Protein AF-A0A1M2VGZ8-F1 (afdb_monomer)

Structure (mmCIF, N/CA/C/O backbone):
data_AF-A0A1M2VGZ8-F1
#
_entry.id   AF-A0A1M2VGZ8-F1
#
loop_
_atom_site.group_PDB
_atom_site.id
_atom_site.type_symbol
_atom_site.label_atom_id
_atom_site.l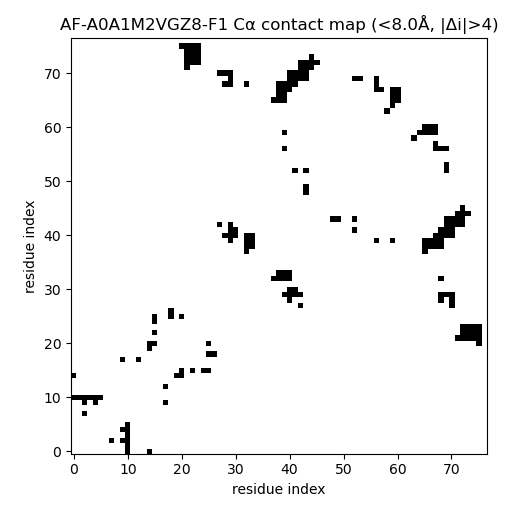abel_alt_id
_atom_site.label_comp_id
_atom_site.label_asym_id
_atom_site.label_entity_id
_atom_site.label_seq_id
_atom_site.pdbx_PDB_ins_code
_atom_site.Cartn_x
_atom_site.Cartn_y
_atom_site.Cartn_z
_atom_site.occupancy
_atom_site.B_iso_or_e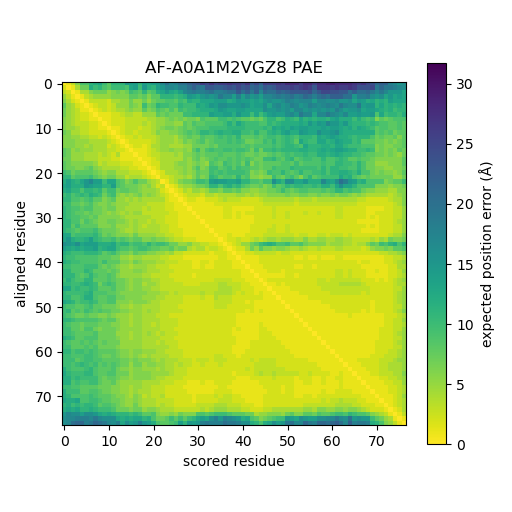quiv
_atom_site.auth_seq_id
_atom_site.auth_comp_id
_atom_site.auth_asym_id
_atom_site.auth_atom_id
_atom_site.pdbx_PDB_model_num
ATOM 1 N N . MET A 1 1 ? 17.490 7.397 -14.098 1.00 54.44 1 MET A N 1
ATOM 2 C CA . MET A 1 1 ? 17.599 7.723 -12.659 1.00 54.44 1 MET A CA 1
ATOM 3 C C . MET A 1 1 ? 19.039 8.150 -12.398 1.00 54.44 1 MET A C 1
ATOM 5 O O . MET A 1 1 ? 19.926 7.361 -12.685 1.00 54.44 1 MET A O 1
ATOM 9 N N . MET A 1 2 ? 19.309 9.390 -11.969 1.00 56.88 2 MET A N 1
ATOM 10 C CA . MET A 1 2 ? 20.677 9.750 -11.559 1.00 56.88 2 MET A CA 1
ATOM 11 C C . MET A 1 2 ? 20.929 9.145 -10.179 1.00 56.88 2 MET A C 1
ATOM 13 O O . MET A 1 2 ? 20.331 9.587 -9.202 1.00 56.88 2 MET A O 1
ATOM 17 N N . GLY A 1 3 ? 21.769 8.112 -10.109 1.00 63.22 3 GLY A N 1
ATOM 18 C CA . GLY A 1 3 ? 22.206 7.552 -8.833 1.00 63.22 3 GLY A CA 1
ATOM 19 C C . GLY A 1 3 ? 22.957 8.594 -7.997 1.00 63.22 3 GLY A C 1
ATOM 20 O O . GLY A 1 3 ? 23.612 9.481 -8.546 1.00 63.22 3 GLY A O 1
ATOM 21 N N . VAL A 1 4 ? 22.886 8.465 -6.666 1.00 78.81 4 VAL A N 1
ATOM 22 C CA . VAL A 1 4 ? 23.604 9.335 -5.707 1.00 78.81 4 VAL A CA 1
ATOM 23 C C . VAL A 1 4 ? 25.108 9.381 -6.022 1.00 78.81 4 VAL A C 1
ATOM 25 O O . VAL A 1 4 ? 25.739 10.431 -5.923 1.00 78.81 4 VAL A O 1
ATOM 28 N N . TYR A 1 5 ? 25.656 8.258 -6.499 1.00 84.62 5 TYR A N 1
ATOM 29 C CA . TYR A 1 5 ? 27.004 8.139 -7.050 1.00 84.62 5 TYR A CA 1
ATOM 30 C C . TYR A 1 5 ? 26.925 7.926 -8.560 1.00 84.62 5 TYR A C 1
ATOM 32 O O . TYR A 1 5 ? 26.509 6.859 -9.009 1.00 84.62 5 TYR A O 1
ATOM 40 N N . ARG A 1 6 ? 27.344 8.922 -9.349 1.00 79.31 6 ARG A N 1
ATOM 41 C CA . ARG A 1 6 ? 27.220 8.878 -10.820 1.00 79.31 6 ARG A CA 1
ATOM 42 C C . ARG A 1 6 ? 27.975 7.716 -11.472 1.00 79.31 6 ARG A C 1
ATOM 44 O O . ARG A 1 6 ? 27.511 7.192 -12.475 1.00 79.31 6 ARG A O 1
ATOM 51 N N . GLU A 1 7 ? 29.096 7.300 -10.894 1.00 87.00 7 GLU A N 1
ATOM 52 C CA . GLU A 1 7 ? 29.948 6.216 -11.415 1.00 87.00 7 GLU A CA 1
ATOM 53 C C . GLU A 1 7 ? 29.918 4.956 -10.529 1.00 87.00 7 GLU A C 1
ATOM 55 O O . GLU A 1 7 ? 30.717 4.042 -10.706 1.00 87.00 7 GLU A O 1
ATOM 60 N N . GLY A 1 8 ? 29.015 4.895 -9.543 1.00 84.56 8 GLY A N 1
ATOM 61 C CA . GLY A 1 8 ? 28.876 3.720 -8.677 1.00 84.56 8 GLY A CA 1
ATOM 62 C C . GLY A 1 8 ? 28.126 2.573 -9.362 1.00 84.56 8 GLY A C 1
ATOM 63 O O . GLY A 1 8 ? 27.384 2.795 -10.308 1.00 84.56 8 GLY A O 1
ATOM 64 N N . LEU A 1 9 ? 28.228 1.349 -8.832 1.00 83.25 9 LEU A N 1
ATOM 65 C CA . LEU A 1 9 ? 27.539 0.167 -9.389 1.00 83.25 9 LEU A CA 1
ATOM 66 C C . LEU A 1 9 ? 26.017 0.349 -9.543 1.00 83.25 9 LEU A C 1
ATOM 68 O O . LEU A 1 9 ? 25.410 -0.214 -10.446 1.00 83.25 9 LEU A O 1
ATOM 72 N N . GLY A 1 10 ? 25.394 1.156 -8.680 1.00 81.00 10 GLY A N 1
ATOM 73 C CA . GLY A 1 10 ? 23.968 1.469 -8.772 1.00 81.00 10 GLY A CA 1
ATOM 74 C C . GLY A 1 10 ? 23.597 2.432 -9.906 1.00 81.00 10 GLY A C 1
ATOM 75 O O . GLY A 1 10 ? 22.414 2.561 -10.199 1.00 81.00 10 GLY A O 1
ATOM 76 N N . SER A 1 11 ? 24.557 3.112 -10.547 1.00 83.75 11 SER A N 1
ATOM 77 C CA . SER A 1 11 ? 24.265 4.040 -11.651 1.00 83.75 11 SER A CA 1
ATOM 78 C C . SER A 1 11 ? 23.936 3.330 -12.963 1.00 83.75 11 SER A C 1
ATOM 80 O O . SER A 1 11 ? 23.285 3.919 -13.824 1.00 83.75 11 SER A O 1
ATOM 82 N N . THR A 1 12 ? 24.347 2.067 -13.101 1.00 84.75 12 THR A N 1
ATOM 83 C CA . THR A 1 12 ? 24.071 1.219 -14.269 1.00 84.75 12 THR A CA 1
ATOM 84 C C . THR A 1 12 ? 22.913 0.248 -14.043 1.00 84.75 12 THR A C 1
ATOM 86 O O . THR A 1 12 ? 22.425 -0.347 -15.002 1.00 84.75 12 THR A O 1
ATOM 89 N N . ALA A 1 13 ? 22.460 0.085 -12.796 1.00 84.06 13 ALA A N 1
ATOM 90 C CA . ALA A 1 13 ? 21.373 -0.818 -12.444 1.00 84.06 13 ALA A CA 1
ATOM 91 C C . ALA A 1 13 ? 20.004 -0.231 -12.826 1.00 84.06 13 ALA A C 1
ATOM 93 O O . ALA A 1 13 ? 19.743 0.963 -12.656 1.00 84.06 13 ALA A O 1
ATOM 94 N N . SER A 1 14 ? 19.101 -1.080 -13.320 1.00 79.75 14 SER A N 1
ATOM 95 C CA . SER A 1 14 ? 17.722 -0.671 -13.589 1.00 79.75 14 SER A CA 1
ATOM 96 C C . SER A 1 14 ? 16.929 -0.504 -12.288 1.00 79.75 14 SER A C 1
ATOM 98 O O . SER A 1 14 ? 17.219 -1.137 -11.271 1.00 79.75 14 SER A O 1
ATOM 100 N N . GLY A 1 15 ? 15.869 0.311 -12.321 1.00 76.25 15 GLY A N 1
ATOM 101 C CA . GLY A 1 15 ? 14.957 0.445 -11.177 1.00 76.25 15 GLY A CA 1
ATOM 102 C C . GLY A 1 15 ? 14.323 -0.887 -10.754 1.00 76.25 15 GLY A C 1
ATOM 103 O O . GLY A 1 15 ? 14.046 -1.083 -9.575 1.00 76.25 15 GLY A O 1
ATOM 104 N N . GLN A 1 16 ? 14.168 -1.823 -11.696 1.00 76.69 16 GLN A N 1
ATOM 105 C CA . GLN A 1 16 ? 13.696 -3.182 -11.437 1.00 76.69 16 GLN A CA 1
ATOM 106 C C . GLN A 1 16 ? 14.745 -4.019 -10.693 1.00 76.69 16 GLN A C 1
ATOM 108 O O . GLN A 1 16 ? 14.419 -4.636 -9.687 1.00 76.69 16 GLN A O 1
ATOM 113 N N . GLN A 1 17 ? 16.017 -3.988 -11.113 1.00 79.88 17 GLN A N 1
ATOM 114 C CA . GLN A 1 17 ? 17.104 -4.671 -10.391 1.00 79.88 17 GLN A CA 1
ATOM 115 C C . GLN A 1 17 ? 17.276 -4.133 -8.970 1.00 79.88 17 GLN A C 1
ATOM 117 O O . GLN A 1 17 ? 17.589 -4.880 -8.048 1.00 79.88 17 GLN A O 1
ATOM 122 N N . LEU A 1 18 ? 17.053 -2.832 -8.792 1.00 79.56 18 LEU A N 1
ATOM 123 C CA . LEU A 1 18 ? 17.107 -2.178 -7.491 1.00 79.56 18 LEU A CA 1
ATOM 124 C C . LEU A 1 18 ? 15.813 -2.326 -6.687 1.00 79.56 18 LEU A C 1
ATOM 126 O O . LEU A 1 18 ? 15.790 -1.947 -5.521 1.00 79.56 18 LEU A O 1
ATOM 130 N N . THR A 1 19 ? 14.749 -2.882 -7.275 1.00 76.94 19 THR A N 1
ATOM 131 C CA . THR A 1 19 ? 13.448 -3.043 -6.612 1.00 76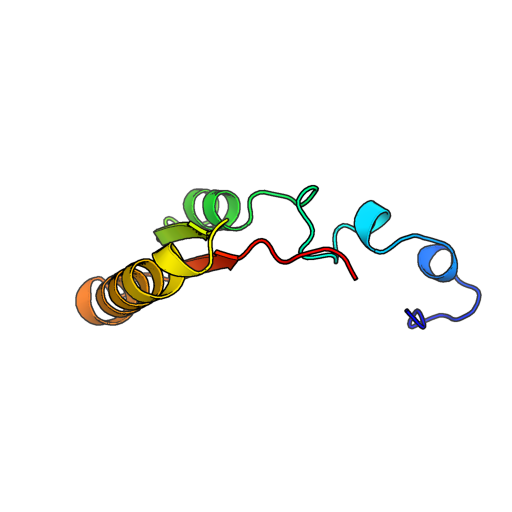.94 19 THR A CA 1
ATOM 132 C C . THR A 1 19 ? 12.887 -1.712 -6.079 1.00 76.94 19 THR A C 1
ATOM 134 O O . THR A 1 19 ? 12.287 -1.642 -5.012 1.00 76.94 19 THR A O 1
ATOM 137 N N . VAL A 1 20 ? 13.124 -0.624 -6.818 1.00 75.75 20 VAL A N 1
ATOM 138 C CA . VAL A 1 20 ? 12.643 0.737 -6.497 1.00 75.75 20 VAL A CA 1
ATOM 139 C C . VAL A 1 20 ? 11.548 1.211 -7.454 1.00 75.75 20 VAL A C 1
ATOM 141 O O . VAL A 1 20 ? 11.144 2.371 -7.419 1.00 75.75 20 VAL A O 1
ATOM 144 N N . GLY A 1 21 ? 11.112 0.338 -8.362 1.00 71.88 21 GLY A N 1
ATOM 145 C CA . GLY A 1 21 ? 9.993 0.590 -9.261 1.00 71.88 21 GLY A CA 1
ATOM 146 C C . GLY A 1 21 ? 8.656 0.183 -8.643 1.00 71.88 21 GLY A C 1
ATOM 147 O O . GLY A 1 21 ? 8.597 -0.683 -7.778 1.00 71.88 21 GLY A O 1
ATOM 148 N N . PHE A 1 22 ? 7.580 0.772 -9.157 1.00 71.94 22 PHE A N 1
ATOM 149 C CA . PHE A 1 22 ? 6.189 0.434 -8.824 1.00 71.94 22 PHE A CA 1
ATOM 150 C C . PHE A 1 22 ? 5.538 -0.476 -9.887 1.00 71.94 22 PHE A C 1
ATOM 152 O O . PHE A 1 22 ? 4.320 -0.475 -10.054 1.00 71.94 22 PHE A O 1
ATOM 159 N N . GLY A 1 23 ? 6.367 -1.154 -10.692 1.00 61.25 23 GLY A N 1
ATOM 160 C CA . GLY A 1 23 ? 5.923 -1.934 -11.850 1.00 61.25 23 GLY A CA 1
ATOM 161 C C . GLY A 1 23 ? 5.124 -3.182 -11.460 1.00 61.25 23 GLY A C 1
ATOM 162 O O . GLY A 1 23 ? 4.888 -3.424 -10.286 1.00 61.25 23 GLY A O 1
ATOM 163 N N . PRO A 1 24 ? 4.744 -4.044 -12.415 1.00 70.12 24 PRO A N 1
ATOM 164 C CA . PRO A 1 24 ? 4.166 -5.339 -12.057 1.00 70.12 24 PRO A CA 1
ATOM 165 C C . PRO A 1 24 ? 5.173 -6.222 -11.290 1.00 70.12 24 PRO A C 1
ATOM 167 O O . PRO A 1 24 ? 4.795 -6.887 -10.326 1.00 70.12 24 PRO A O 1
ATOM 170 N N . ASP A 1 25 ? 6.459 -6.162 -11.660 1.00 78.44 25 ASP A N 1
ATOM 171 C CA . ASP A 1 25 ? 7.548 -6.929 -11.041 1.00 78.44 25 ASP A CA 1
ATOM 172 C C . ASP A 1 25 ? 8.146 -6.183 -9.837 1.00 78.44 25 ASP A C 1
ATOM 174 O O . ASP A 1 25 ? 9.221 -5.580 -9.909 1.00 78.44 25 ASP A O 1
ATOM 178 N N . MET A 1 26 ? 7.420 -6.218 -8.722 1.00 78.81 26 MET A N 1
ATOM 179 C CA . MET A 1 26 ? 7.797 -5.625 -7.436 1.00 78.81 26 MET A CA 1
ATOM 180 C C . MET A 1 26 ? 7.388 -6.561 -6.282 1.00 78.81 26 MET A C 1
ATOM 182 O O . MET A 1 26 ? 6.435 -7.329 -6.438 1.00 78.81 26 MET A O 1
ATOM 186 N N . PRO A 1 27 ? 8.069 -6.517 -5.122 1.00 86.12 27 PRO A N 1
ATOM 187 C CA . PRO A 1 27 ? 7.649 -7.234 -3.929 1.00 86.12 27 PRO A CA 1
ATOM 188 C C . PRO A 1 27 ? 6.226 -6.857 -3.537 1.00 86.12 27 PRO A C 1
ATOM 190 O O . PRO A 1 27 ? 5.784 -5.730 -3.757 1.00 86.12 27 PRO A O 1
ATOM 193 N N . ASP A 1 28 ? 5.530 -7.789 -2.896 1.00 90.75 28 ASP A N 1
ATOM 194 C CA . ASP A 1 28 ? 4.233 -7.504 -2.297 1.00 90.75 28 ASP A CA 1
ATOM 195 C C . ASP A 1 28 ? 4.435 -6.725 -0.991 1.00 90.75 28 ASP A C 1
ATOM 197 O O . ASP A 1 28 ? 4.540 -7.291 0.103 1.00 90.75 28 ASP A O 1
ATOM 201 N N . TYR A 1 29 ? 4.538 -5.401 -1.110 1.00 91.25 29 TYR A N 1
ATOM 202 C CA . TYR A 1 29 ? 4.746 -4.525 0.040 1.00 91.25 29 TYR A CA 1
ATOM 203 C C . TYR A 1 29 ? 3.576 -4.585 1.020 1.00 91.25 29 TYR A C 1
ATOM 205 O O . TYR A 1 29 ? 3.773 -4.425 2.228 1.00 91.25 29 TYR A O 1
ATOM 213 N N . SER A 1 30 ? 2.371 -4.868 0.519 1.00 94.12 30 SER A N 1
ATOM 214 C CA . SER A 1 30 ? 1.184 -5.005 1.351 1.00 94.12 30 SER A CA 1
ATOM 215 C C . SER A 1 30 ? 1.299 -6.205 2.297 1.00 94.12 30 SER A C 1
ATOM 217 O O . SER A 1 30 ? 1.110 -6.052 3.505 1.00 94.12 30 SER A O 1
ATOM 219 N N . GLN A 1 31 ? 1.712 -7.371 1.795 1.00 95.69 31 GLN A N 1
ATOM 220 C CA . GLN A 1 31 ? 1.887 -8.575 2.611 1.00 95.69 31 GLN A CA 1
ATOM 221 C C . GLN A 1 31 ? 3.125 -8.504 3.501 1.00 95.69 31 GLN A C 1
ATOM 223 O O . GLN A 1 31 ? 3.094 -8.990 4.632 1.00 95.69 31 GLN A O 1
ATOM 228 N N . ILE A 1 32 ? 4.192 -7.838 3.050 1.00 94.88 32 ILE A N 1
ATOM 229 C CA . ILE A 1 32 ? 5.348 -7.549 3.908 1.00 94.88 32 ILE A CA 1
ATOM 230 C C . ILE A 1 32 ? 4.906 -6.741 5.136 1.00 94.88 32 ILE A C 1
ATOM 232 O O . ILE A 1 32 ? 5.280 -7.083 6.256 1.00 94.88 32 ILE A O 1
ATOM 236 N N . ALA A 1 33 ? 4.073 -5.712 4.961 1.00 94.94 33 ALA A N 1
ATOM 237 C CA . ALA A 1 33 ? 3.569 -4.908 6.074 1.00 94.94 33 ALA A CA 1
ATOM 238 C C . ALA A 1 33 ? 2.656 -5.709 7.020 1.00 94.94 33 ALA A C 1
ATOM 240 O O . ALA A 1 33 ? 2.760 -5.576 8.245 1.00 94.94 33 ALA A O 1
ATOM 241 N N . VAL A 1 34 ? 1.794 -6.570 6.466 1.00 96.69 34 VAL A N 1
ATOM 242 C CA . VAL A 1 34 ? 0.957 -7.496 7.248 1.00 96.69 34 VAL A CA 1
ATOM 243 C C . VAL A 1 34 ? 1.838 -8.413 8.103 1.00 96.69 34 VAL A C 1
ATOM 245 O O . VAL A 1 34 ? 1.605 -8.538 9.306 1.00 96.69 34 VAL A O 1
ATOM 248 N N . ALA A 1 35 ? 2.887 -8.995 7.520 1.00 96.81 35 ALA A N 1
ATOM 249 C CA . ALA A 1 35 ? 3.789 -9.918 8.206 1.00 96.81 35 ALA A CA 1
ATOM 250 C C . ALA A 1 35 ? 4.712 -9.235 9.233 1.00 96.81 35 ALA A C 1
ATOM 252 O O . ALA A 1 35 ? 5.001 -9.818 10.276 1.00 96.81 35 ALA A O 1
ATOM 253 N N . ALA A 1 36 ? 5.173 -8.009 8.966 1.00 93.00 36 ALA A N 1
ATOM 254 C CA . ALA A 1 36 ? 6.157 -7.316 9.802 1.00 93.00 36 ALA A CA 1
ATOM 255 C C . ALA A 1 36 ? 5.588 -6.783 11.128 1.00 93.00 36 ALA A C 1
ATOM 257 O O . ALA A 1 36 ? 6.334 -6.602 12.089 1.00 93.00 36 ALA A O 1
ATOM 258 N N . GLY A 1 37 ? 4.283 -6.509 11.193 1.00 87.38 37 GLY A N 1
ATOM 259 C CA . GLY A 1 37 ? 3.688 -5.888 12.380 1.00 87.38 37 GLY A CA 1
ATOM 260 C C . GLY A 1 37 ? 2.168 -5.944 12.458 1.00 87.38 37 GLY A C 1
ATOM 261 O O . GLY A 1 37 ? 1.577 -5.162 13.198 1.00 87.38 37 GLY A O 1
ATOM 262 N N . GLY A 1 38 ? 1.518 -6.819 11.684 1.00 90.38 38 GLY A N 1
ATOM 263 C CA . GLY A 1 38 ? 0.059 -6.936 11.679 1.00 90.38 38 GLY A CA 1
ATOM 264 C C . GLY A 1 38 ? -0.650 -5.716 11.090 1.00 90.38 38 GLY A C 1
ATOM 265 O O . GLY A 1 38 ? -1.804 -5.446 11.447 1.00 90.38 38 GLY A O 1
ATOM 266 N N . ALA A 1 39 ? 0.016 -4.963 10.207 1.00 96.62 39 ALA A N 1
ATOM 267 C CA . ALA A 1 39 ? -0.636 -3.904 9.446 1.00 96.62 39 ALA A CA 1
ATOM 268 C C . ALA A 1 39 ? -1.781 -4.485 8.603 1.00 96.62 39 ALA A C 1
ATOM 270 O O . ALA A 1 39 ? -1.828 -5.682 8.320 1.00 96.62 39 ALA A O 1
ATOM 271 N N . TRP A 1 40 ? -2.722 -3.640 8.206 1.00 97.88 40 TRP A N 1
ATOM 272 C CA . TRP A 1 40 ? -3.622 -3.979 7.112 1.00 97.88 40 TRP A CA 1
ATOM 273 C C . TRP A 1 40 ? -2.909 -3.670 5.796 1.00 97.88 40 TRP A C 1
ATOM 275 O O . TRP A 1 40 ? -2.274 -2.624 5.664 1.00 97.88 40 TRP A O 1
ATOM 285 N N . GLY A 1 41 ? -2.980 -4.587 4.841 1.00 97.12 41 GLY A N 1
ATOM 286 C CA . GLY A 1 41 ? -2.308 -4.459 3.556 1.00 97.12 41 GLY A CA 1
ATOM 287 C C . GLY A 1 41 ? -3.249 -4.847 2.431 1.00 97.12 41 GLY A C 1
ATOM 288 O O . GLY A 1 41 ? -3.899 -5.891 2.514 1.00 97.12 41 GLY A O 1
ATOM 289 N N . ARG A 1 42 ? -3.309 -4.028 1.378 1.00 97.25 42 ARG A N 1
ATOM 290 C CA . ARG A 1 42 ? -4.032 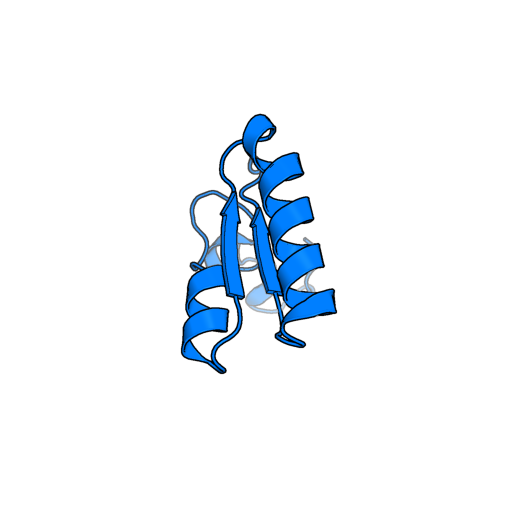-4.375 0.155 1.00 97.25 42 ARG A CA 1
ATOM 291 C C . ARG A 1 42 ? -3.285 -3.932 -1.093 1.00 97.25 42 ARG A C 1
ATOM 293 O O . ARG A 1 42 ? -2.826 -2.794 -1.163 1.00 97.25 42 ARG A O 1
ATOM 300 N N . ARG A 1 43 ? -3.199 -4.832 -2.072 1.00 94.38 43 ARG A N 1
ATOM 301 C CA . ARG A 1 43 ? -2.654 -4.560 -3.404 1.00 94.38 43 ARG A CA 1
ATOM 302 C C . ARG A 1 43 ? -3.776 -4.150 -4.356 1.00 94.38 43 ARG A C 1
ATOM 304 O O . ARG A 1 43 ? -4.848 -4.753 -4.325 1.00 94.38 43 ARG A O 1
ATOM 311 N N . VAL A 1 44 ? -3.538 -3.113 -5.154 1.00 94.88 44 VAL A N 1
ATOM 312 C CA . VAL A 1 44 ? -4.486 -2.531 -6.111 1.00 94.88 44 VAL A CA 1
ATOM 313 C C . VAL A 1 44 ? -3.877 -2.603 -7.500 1.00 94.88 44 VAL A C 1
ATOM 315 O O . VAL A 1 44 ? -2.856 -1.971 -7.770 1.00 94.88 44 VAL A O 1
ATOM 318 N N . GLU A 1 45 ? -4.516 -3.364 -8.383 1.00 92.06 45 GLU A N 1
ATOM 319 C CA . GLU A 1 45 ? -4.066 -3.535 -9.772 1.00 92.06 45 GLU A CA 1
ATOM 320 C C . GLU A 1 45 ? -4.881 -2.686 -10.749 1.00 92.06 45 GLU A C 1
ATOM 322 O O . GLU A 1 45 ? -4.437 -2.400 -11.862 1.00 92.06 45 GLU A O 1
ATOM 327 N N . ARG A 1 46 ? -6.086 -2.272 -10.340 1.0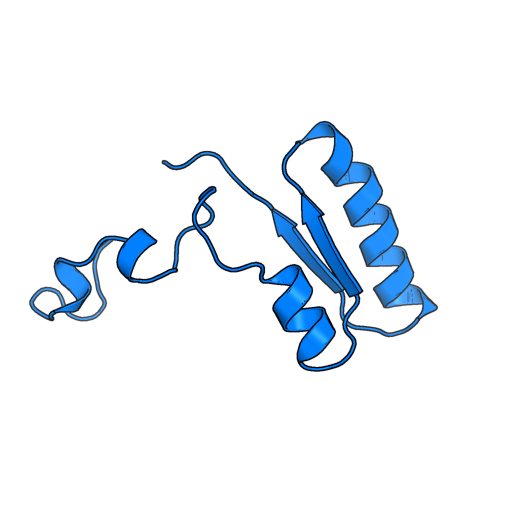0 92.38 46 ARG A N 1
ATOM 328 C CA . ARG A 1 46 ? -7.025 -1.540 -11.185 1.00 92.38 46 ARG A CA 1
ATOM 329 C C . ARG A 1 46 ? -7.478 -0.245 -10.530 1.00 92.38 46 ARG A C 1
ATOM 331 O O . ARG A 1 46 ? -7.790 -0.189 -9.343 1.00 92.38 46 ARG A O 1
ATOM 338 N N . ALA A 1 47 ? -7.570 0.805 -11.339 1.00 93.75 47 ALA A N 1
ATOM 339 C CA . ALA A 1 47 ? -7.948 2.132 -10.865 1.00 93.75 47 ALA A CA 1
ATOM 340 C C . ALA A 1 47 ? -9.382 2.199 -10.304 1.00 93.75 47 ALA A C 1
ATOM 342 O O . ALA A 1 47 ? -9.647 3.012 -9.423 1.00 93.75 47 ALA A O 1
ATOM 343 N N . ASP A 1 48 ? -10.299 1.353 -10.783 1.00 96.56 48 ASP A N 1
ATOM 344 C CA . ASP A 1 48 ? -11.691 1.319 -10.320 1.00 96.56 48 ASP A CA 1
ATOM 345 C C . ASP A 1 48 ? -11.855 0.729 -8.910 1.00 96.56 48 ASP A C 1
ATOM 347 O O . ASP A 1 48 ? -12.830 1.031 -8.225 1.00 96.56 48 ASP A O 1
ATOM 351 N N . GLU A 1 49 ? -10.880 -0.043 -8.435 1.00 96.19 49 GLU A N 1
ATOM 352 C CA . GLU A 1 49 ? -10.857 -0.591 -7.075 1.00 96.19 49 GLU A CA 1
ATOM 353 C C . GLU A 1 49 ? -10.323 0.425 -6.052 1.00 96.19 49 GLU A C 1
ATOM 355 O O . GLU A 1 49 ? -10.702 0.393 -4.876 1.00 96.19 49 GLU A O 1
ATOM 360 N N . LEU A 1 50 ? -9.478 1.362 -6.503 1.00 96.12 50 LEU A N 1
ATOM 361 C CA . LEU A 1 50 ? -8.683 2.254 -5.655 1.00 96.12 50 LEU A CA 1
ATOM 362 C C . LEU A 1 50 ? -9.525 3.049 -4.650 1.00 96.12 50 LEU A C 1
ATOM 364 O O . LEU A 1 50 ? -9.162 3.123 -3.479 1.00 96.12 50 LEU A O 1
ATOM 368 N N . GLN A 1 51 ? -10.652 3.614 -5.090 1.00 98.06 51 GLN A N 1
ATOM 369 C CA . GLN A 1 51 ? -11.551 4.402 -4.236 1.00 98.06 51 GLN A CA 1
ATOM 370 C C . GLN A 1 51 ? -11.992 3.590 -3.007 1.00 98.06 51 GLN A C 1
ATOM 372 O O . GLN A 1 51 ? -11.800 4.015 -1.869 1.00 98.06 51 GLN A O 1
ATOM 377 N N . SER A 1 52 ? -12.527 2.389 -3.240 1.00 98.12 52 SER A N 1
ATOM 378 C CA . SER A 1 52 ? -13.040 1.526 -2.173 1.00 98.12 52 SER A CA 1
ATOM 379 C C . SER A 1 52 ? -11.939 1.034 -1.230 1.00 98.12 52 SER A C 1
ATOM 381 O O . SER A 1 52 ? -12.140 0.965 -0.018 1.00 98.12 52 SER A O 1
ATOM 383 N N . VAL A 1 53 ? -10.749 0.749 -1.767 1.00 98.25 53 VAL A N 1
ATOM 384 C CA . VAL A 1 53 ? -9.589 0.311 -0.982 1.00 98.25 53 VAL A CA 1
ATOM 385 C C . VAL A 1 53 ? -9.072 1.443 -0.094 1.00 98.25 53 VAL A C 1
ATOM 387 O O . VAL A 1 53 ? -8.730 1.203 1.063 1.00 98.25 53 VAL A O 1
ATOM 390 N N . LEU A 1 54 ? -9.058 2.684 -0.589 1.00 98.31 54 LEU A N 1
ATOM 391 C CA . LEU A 1 54 ? -8.679 3.851 0.209 1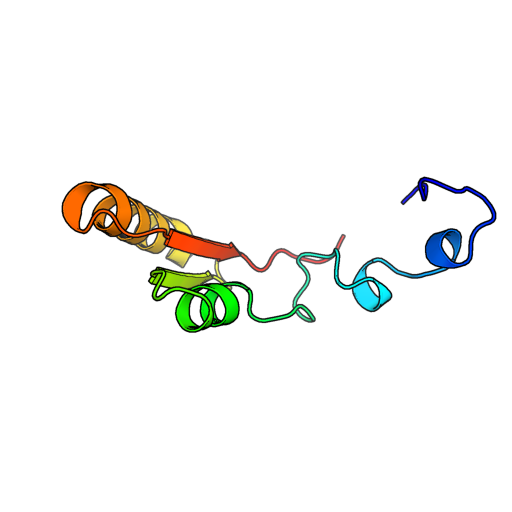.00 98.31 54 LEU A CA 1
ATOM 392 C C . LEU A 1 54 ? -9.685 4.128 1.332 1.00 98.31 54 LEU A C 1
ATOM 394 O O . LEU A 1 54 ? -9.276 4.394 2.461 1.00 98.31 54 LEU A O 1
ATOM 398 N N . GLU A 1 55 ? -10.986 4.024 1.059 1.00 98.56 55 GLU A N 1
ATOM 399 C CA . GLU A 1 55 ? -12.029 4.149 2.086 1.00 98.56 55 GLU A CA 1
ATOM 400 C C . GLU A 1 55 ? -11.869 3.086 3.184 1.00 98.56 55 GLU A C 1
ATOM 402 O O . GLU A 1 55 ? -11.977 3.385 4.379 1.00 98.56 55 GLU A O 1
ATOM 407 N N . GLU A 1 56 ? -11.544 1.852 2.792 1.00 98.38 56 GLU A N 1
ATOM 408 C CA . GLU A 1 56 ? -11.244 0.763 3.717 1.00 98.38 56 GLU A CA 1
ATOM 409 C C . GLU A 1 56 ? -10.004 1.059 4.570 1.00 98.38 56 GLU A C 1
ATOM 411 O O . GLU A 1 56 ? -10.060 0.957 5.798 1.00 98.38 56 GLU A O 1
ATOM 416 N N . ALA A 1 57 ? -8.913 1.490 3.936 1.00 98.25 57 ALA A N 1
ATOM 417 C CA . ALA A 1 57 ? -7.662 1.828 4.604 1.00 98.25 57 ALA A CA 1
ATOM 418 C C . ALA A 1 57 ? -7.859 2.939 5.645 1.00 98.25 57 ALA A C 1
ATOM 420 O O . ALA A 1 57 ? -7.404 2.822 6.785 1.00 98.25 57 ALA A O 1
ATOM 421 N N . VAL A 1 58 ? -8.594 3.999 5.288 1.00 98.50 58 VAL A N 1
ATOM 422 C CA . VAL A 1 58 ? -8.914 5.102 6.206 1.00 98.50 58 VAL A CA 1
ATOM 423 C C . VAL A 1 58 ? -9.717 4.593 7.399 1.00 98.50 58 VAL A C 1
ATOM 425 O O . VAL A 1 58 ? -9.403 4.943 8.538 1.00 98.50 58 VAL A O 1
ATOM 428 N N . ARG A 1 59 ? -10.716 3.731 7.173 1.00 98.56 59 ARG A N 1
ATOM 429 C CA . ARG A 1 59 ? -11.489 3.120 8.261 1.00 98.56 59 ARG A CA 1
ATOM 430 C C . ARG A 1 59 ? -10.582 2.341 9.214 1.00 98.56 59 ARG A C 1
ATOM 432 O O . ARG A 1 59 ? -10.689 2.544 10.421 1.00 98.56 59 ARG A O 1
ATOM 439 N N . VAL A 1 60 ? -9.677 1.508 8.696 1.00 98.31 60 VAL A N 1
ATOM 440 C CA . VAL A 1 60 ? -8.729 0.729 9.512 1.00 98.31 60 VAL A CA 1
ATOM 441 C C . VAL A 1 60 ? -7.854 1.649 10.366 1.00 98.31 60 VAL A C 1
ATOM 443 O O . VAL A 1 60 ? -7.748 1.458 11.578 1.00 98.31 60 VAL A O 1
ATOM 446 N N . VAL A 1 61 ? -7.274 2.692 9.771 1.00 98.12 61 VAL A N 1
ATOM 447 C CA . VAL A 1 61 ? -6.419 3.640 10.503 1.00 98.12 61 VAL A CA 1
ATOM 448 C C . VAL A 1 61 ? -7.210 4.370 11.590 1.00 98.12 61 VAL A C 1
ATOM 450 O O . VAL A 1 61 ? -6.760 4.489 12.732 1.00 98.12 61 VAL A O 1
ATOM 453 N N . VAL A 1 62 ? -8.409 4.856 11.264 1.00 98.44 62 VAL A N 1
ATOM 454 C CA . VAL A 1 62 ? -9.201 5.691 12.174 1.00 98.44 62 VAL A CA 1
ATOM 455 C C . VAL A 1 62 ? -9.856 4.868 13.280 1.00 98.44 62 VAL A C 1
ATOM 457 O O . VAL A 1 62 ? -9.850 5.310 14.432 1.00 98.44 62 VAL A O 1
ATOM 460 N N . GLN A 1 63 ? -10.414 3.702 12.960 1.00 98.25 63 GLN A N 1
ATOM 461 C CA . GLN A 1 63 ? -11.211 2.896 13.887 1.00 98.25 63 GLN A CA 1
ATOM 462 C C . GLN A 1 63 ? -10.370 1.843 14.605 1.00 98.25 63 GLN A C 1
ATOM 464 O O . GLN A 1 63 ? -10.444 1.739 15.826 1.00 98.25 63 GLN A O 1
ATOM 469 N N . GLU A 1 64 ? -9.541 1.099 13.873 1.00 96.75 64 GLU A N 1
ATOM 470 C CA . GLU A 1 64 ? -8.744 0.003 14.439 1.00 96.75 64 GLU A CA 1
ATOM 471 C C . GLU A 1 64 ? -7.394 0.479 14.988 1.00 96.75 64 GLU A C 1
ATOM 473 O O . GLU A 1 64 ? -6.714 -0.278 15.676 1.00 96.75 64 GLU A O 1
ATOM 478 N N . LYS A 1 65 ? -6.996 1.729 14.702 1.00 97.00 65 LYS A N 1
ATOM 479 C CA . LYS A 1 65 ? -5.699 2.312 15.100 1.00 97.00 65 LYS A CA 1
ATOM 480 C C . LYS A 1 65 ? -4.501 1.490 14.612 1.00 97.00 65 LYS A C 1
ATOM 482 O O . LYS A 1 65 ? -3.446 1.476 15.245 1.00 97.00 65 LYS A O 1
ATOM 487 N N . ARG A 1 66 ? -4.662 0.815 13.472 1.00 96.06 66 ARG A N 1
ATOM 488 C CA . ARG A 1 66 ? -3.634 -0.009 12.827 1.00 96.06 66 ARG A CA 1
ATOM 489 C C . ARG A 1 66 ? -3.023 0.726 11.642 1.00 96.06 66 ARG A C 1
ATOM 491 O O . ARG A 1 66 ? -3.693 1.514 10.981 1.00 96.06 66 ARG A O 1
ATOM 498 N N . SER A 1 67 ? -1.751 0.444 11.365 1.00 97.06 67 SER A N 1
ATOM 499 C CA . SER A 1 67 ? -1.107 0.904 10.131 1.00 97.06 67 SER A CA 1
ATOM 500 C C . SER A 1 67 ? -1.781 0.257 8.916 1.00 97.06 67 SER A C 1
ATOM 502 O O . SER A 1 67 ? -2.154 -0.918 8.979 1.00 97.06 67 SER A O 1
ATOM 504 N N . ALA A 1 68 ? -1.924 1.014 7.830 1.00 97.94 68 ALA A N 1
ATOM 505 C CA . ALA A 1 68 ? -2.501 0.556 6.572 1.00 97.94 68 ALA A CA 1
ATOM 506 C C . ALA A 1 68 ? -1.528 0.826 5.418 1.00 97.94 68 ALA A C 1
ATOM 508 O O . ALA A 1 68 ? -1.019 1.939 5.283 1.00 97.94 68 ALA A O 1
ATOM 509 N N . VAL A 1 69 ? -1.287 -0.185 4.584 1.00 97.12 69 VAL A N 1
ATOM 510 C CA . VAL A 1 69 ? -0.448 -0.093 3.384 1.00 97.12 69 VAL A CA 1
ATOM 511 C C . VAL A 1 69 ? -1.293 -0.421 2.160 1.00 97.12 69 VAL A C 1
ATOM 513 O O . VAL A 1 69 ? -1.836 -1.519 2.044 1.00 97.12 69 VAL A O 1
ATOM 516 N N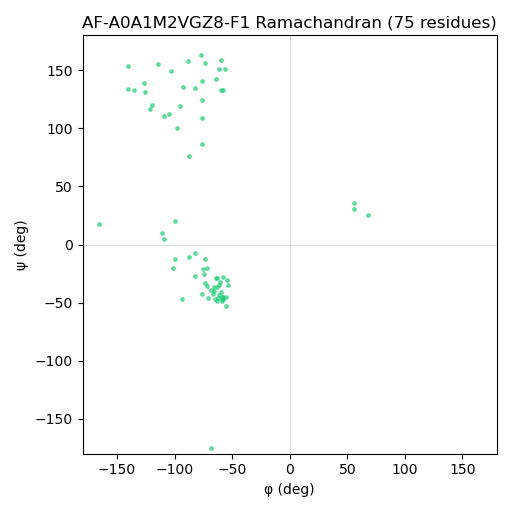 . VAL A 1 70 ? -1.394 0.543 1.246 1.00 96.88 70 VAL A N 1
ATOM 517 C CA . VAL A 1 70 ? -2.028 0.366 -0.063 1.00 96.88 70 VAL A CA 1
ATOM 518 C C . VAL A 1 70 ? -0.918 0.285 -1.103 1.00 96.88 70 VAL A C 1
ATOM 520 O O . VAL A 1 70 ? -0.192 1.255 -1.312 1.00 96.88 70 VAL A O 1
ATOM 523 N N . ASP A 1 71 ? -0.763 -0.888 -1.704 1.00 94.00 71 ASP A N 1
ATOM 524 C CA . ASP A 1 71 ? 0.263 -1.187 -2.701 1.00 94.00 71 ASP A CA 1
ATOM 525 C C . ASP A 1 71 ? -0.337 -1.057 -4.107 1.00 94.00 71 ASP A C 1
ATOM 527 O O . ASP A 1 71 ? -1.082 -1.928 -4.554 1.00 94.00 71 ASP A O 1
ATOM 531 N N . CYS A 1 72 ? -0.084 0.06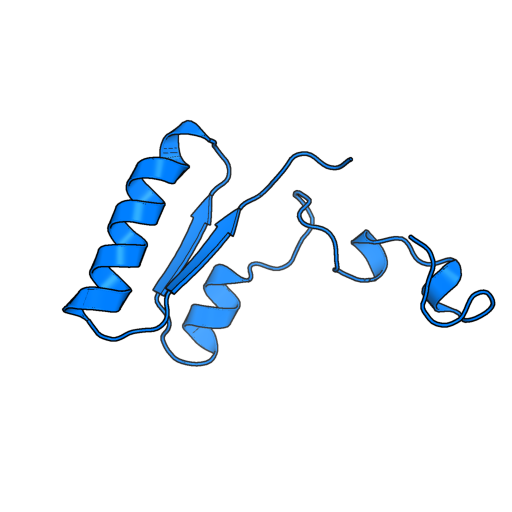6 -4.780 1.00 92.31 72 CYS A N 1
ATOM 532 C CA . CYS A 1 72 ? -0.656 0.359 -6.094 1.00 92.31 72 CYS A CA 1
ATOM 533 C C . CYS A 1 72 ? 0.312 -0.033 -7.208 1.00 92.31 72 CYS A C 1
ATOM 535 O O . CYS A 1 72 ? 1.381 0.571 -7.333 1.00 92.31 72 CYS A O 1
ATOM 537 N N . ILE A 1 73 ? -0.106 -0.958 -8.073 1.00 89.31 73 ILE A N 1
ATOM 538 C CA . ILE A 1 73 ? 0.621 -1.236 -9.310 1.00 89.31 73 ILE A CA 1
ATOM 539 C C . ILE A 1 73 ? 0.314 -0.118 -10.300 1.00 89.31 73 ILE A C 1
ATOM 541 O O . ILE A 1 73 ? -0.845 0.141 -10.629 1.00 89.31 73 ILE A O 1
ATOM 545 N N . ILE A 1 74 ? 1.358 0.530 -10.808 1.00 86.06 74 ILE A N 1
ATOM 546 C CA . ILE A 1 74 ? 1.231 1.511 -11.885 1.00 86.06 74 ILE A CA 1
ATOM 547 C C . ILE A 1 74 ? 1.929 0.997 -13.138 1.00 86.06 74 ILE A C 1
ATOM 549 O O . ILE A 1 74 ? 2.843 0.171 -13.083 1.00 86.06 74 ILE A O 1
ATOM 553 N N . GLN A 1 75 ? 1.494 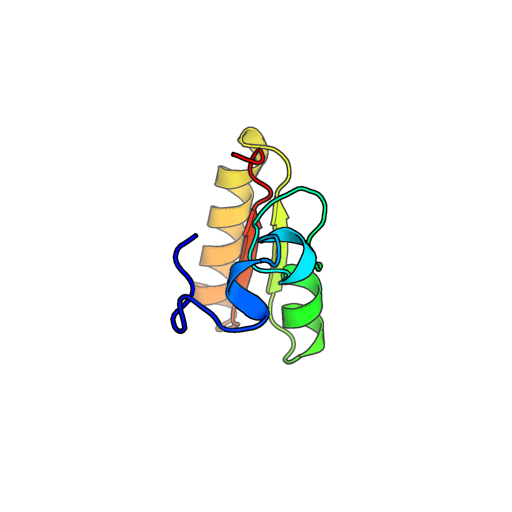1.491 -14.294 1.00 75.94 75 GLN A N 1
ATOM 554 C CA . GLN A 1 75 ? 2.158 1.175 -15.550 1.00 75.94 75 GLN A CA 1
ATOM 555 C C . GLN A 1 75 ? 3.630 1.608 -15.477 1.00 75.94 75 GLN A C 1
ATOM 557 O O . GLN A 1 75 ? 3.931 2.721 -15.042 1.00 75.94 75 GLN A O 1
ATOM 562 N N . SER A 1 76 ? 4.541 0.722 -15.894 1.00 65.38 76 SER A N 1
ATOM 563 C CA . SER A 1 76 ? 5.956 1.075 -16.012 1.00 65.38 76 SER A CA 1
ATOM 564 C C . SER A 1 76 ? 6.110 2.236 -16.991 1.00 65.38 76 SER A C 1
ATOM 566 O O . SER A 1 76 ? 5.533 2.208 -18.079 1.00 65.38 76 SER A O 1
ATOM 568 N N . ILE A 1 77 ? 6.888 3.234 -16.579 1.00 53.81 77 ILE A N 1
ATOM 569 C CA . ILE A 1 77 ? 7.338 4.354 -17.414 1.00 53.81 77 ILE A CA 1
ATOM 570 C C . ILE A 1 77 ? 8.427 3.869 -18.371 1.00 53.81 77 ILE A C 1
ATOM 572 O O . ILE A 1 77 ? 9.197 2.970 -17.952 1.00 53.81 77 ILE A O 1
#

Mean predicted aligned error: 5.97 Å

Foldseek 3Di:
DCDPDNPDPVVPDDCLNVLNDLAPNHDQVQVVLCVVPNAHGDEDEDPVCVVVLVVVQVCCCVPVVGHYYYRYHDHDD

Sequence (77 aa):
MMGVYREGLGSTASGQQLTVGFGPDMPDYSQIAVAAGGAWGRRVERADELQSVLEEAVRVVVQEKRSAVVDCIIQSI

InterPro domains:
  IPR011766 Thiamine pyrophosphate enzyme, TPP-binding [PF02775] (16-72)
  IPR029061 Thiamin diphosphate-binding fold [SSF52518] (24-75)

Solvent-accessible surface area (backbone atoms only — not comparable to full-atom values): 4643 Å² total; per-residue (Å²): 125,88,36,99,45,77,88,40,81,66,38,76,51,50,50,62,82,68,63,73,46,55,30,86,78,47,82,63,60,14,59,50,42,28,72,76,72,66,26,49,48,43,76,38,81,49,80,87,52,44,64,62,52,51,56,50,39,51,47,39,37,72,74,69,69,39,58,60,40,79,35,64,49,44,84,74,129

Organism: Trametes pubescens (NCBI:txid154538)

Secondary structure (DSSP, 8-state):
---SSTTSGGGSS-TTTTT---SSSS--HHHHHHHHH--EEEEE-SHHHHHHHHHHHHHIIIII---EEEEE-----

Radius of gyration: 15.57 Å; Cα contacts (8 Å, |Δi|>4): 105; chains: 1; bounding box: 43×20×32 Å

pLDDT: mean 87.71, std 11.63, range [53.81, 98.56]